Protein AF-A0A7W3FJN7-F1 (afdb_monomer)

pLDDT: mean 74.28, std 10.65, range [48.84, 91.06]

Organism: NCBI:txid1685415

Structure (mmCIF, N/CA/C/O backbone):
data_AF-A0A7W3FJN7-F1
#
_entry.id   AF-A0A7W3FJN7-F1
#
loop_
_atom_site.group_PDB
_atom_site.id
_atom_site.type_symbol
_atom_site.label_atom_id
_atom_site.label_alt_id
_atom_site.label_comp_id
_atom_site.label_asym_id
_atom_site.label_entity_id
_atom_site.label_seq_id
_atom_site.pdbx_PDB_ins_code
_atom_site.Cartn_x
_atom_site.Cartn_y
_atom_site.Cartn_z
_atom_site.occupancy
_atom_site.B_iso_or_equiv
_atom_site.auth_seq_id
_atom_site.auth_comp_id
_atom_site.auth_asym_id
_atom_site.auth_atom_id
_atom_site.pdbx_PDB_model_num
ATOM 1 N N . MET A 1 1 ? -10.903 -8.111 -16.492 1.00 51.28 1 MET A N 1
ATOM 2 C CA . MET A 1 1 ? -11.113 -8.907 -15.257 1.00 51.28 1 MET A CA 1
ATOM 3 C C . MET A 1 1 ? -9.824 -9.039 -14.443 1.00 51.28 1 MET A C 1
ATOM 5 O O . MET A 1 1 ? -9.830 -8.588 -13.309 1.00 51.28 1 MET A O 1
ATOM 9 N N . LEU A 1 2 ? -8.722 -9.547 -15.009 1.00 54.66 2 LEU A N 1
ATOM 10 C CA . LEU A 1 2 ? -7.407 -9.674 -14.342 1.00 54.66 2 LEU A CA 1
ATOM 11 C C . LEU A 1 2 ? -6.823 -8.362 -13.813 1.00 54.66 2 LEU A C 1
ATOM 13 O O . LEU A 1 2 ? -6.451 -8.237 -12.653 1.00 54.66 2 LEU A O 1
ATOM 17 N N . GLY A 1 3 ? -6.809 -7.351 -14.669 1.00 51.78 3 GLY A N 1
ATOM 18 C CA . GLY A 1 3 ? -6.179 -6.086 -14.354 1.00 51.78 3 GLY A CA 1
ATOM 19 C C . GLY A 1 3 ? -6.790 -5.320 -13.168 1.00 51.78 3 GLY A C 1
ATOM 20 O O . GLY A 1 3 ? -6.087 -4.674 -12.403 1.00 51.78 3 GLY A O 1
ATOM 21 N N . ARG A 1 4 ? -8.095 -5.500 -12.927 1.00 52.62 4 ARG A N 1
ATOM 22 C CA . ARG A 1 4 ? -8.806 -4.931 -11.769 1.00 52.62 4 ARG A CA 1
ATOM 23 C C . ARG A 1 4 ? -8.345 -5.485 -10.423 1.00 52.62 4 ARG A C 1
ATOM 25 O O . ARG A 1 4 ? -8.753 -4.946 -9.397 1.00 52.62 4 ARG A O 1
ATOM 32 N N . ARG A 1 5 ? -7.591 -6.584 -10.410 1.00 59.66 5 ARG A N 1
ATOM 33 C CA . ARG A 1 5 ? -7.089 -7.229 -9.193 1.00 59.66 5 ARG A CA 1
ATOM 34 C C . ARG A 1 5 ? -5.621 -6.898 -8.909 1.00 59.66 5 ARG A C 1
ATOM 36 O O . ARG A 1 5 ? -5.116 -7.355 -7.897 1.00 59.66 5 ARG A O 1
ATOM 43 N N . GLY A 1 6 ? -4.958 -6.106 -9.761 1.00 62.31 6 GLY A N 1
ATOM 44 C CA . GLY A 1 6 ? -3.532 -5.806 -9.601 1.00 62.31 6 GLY A CA 1
ATOM 45 C C . GLY A 1 6 ? -2.639 -7.036 -9.786 1.00 62.31 6 GLY A C 1
ATOM 46 O O . GLY A 1 6 ? -1.585 -7.113 -9.167 1.00 62.31 6 GLY A O 1
ATOM 47 N N . CYS A 1 7 ? -3.071 -8.006 -10.603 1.00 67.56 7 CYS A N 1
ATOM 48 C CA . CYS A 1 7 ? -2.362 -9.270 -10.767 1.00 67.56 7 CYS A CA 1
ATOM 49 C C . CYS A 1 7 ? -0.932 -9.068 -11.283 1.00 67.56 7 CYS A C 1
ATOM 51 O O . CYS A 1 7 ? -0.676 -8.316 -12.231 1.00 67.56 7 CYS A O 1
ATOM 53 N N . THR A 1 8 ? -0.010 -9.788 -10.662 1.00 70.81 8 THR A N 1
ATOM 54 C CA . THR A 1 8 ? 1.384 -9.909 -11.076 1.00 70.81 8 THR A CA 1
ATOM 55 C C . THR A 1 8 ? 1.502 -10.796 -12.318 1.00 70.81 8 THR A C 1
ATOM 57 O O . THR A 1 8 ? 0.625 -11.602 -12.619 1.00 70.81 8 THR A O 1
ATOM 60 N N . ASP A 1 9 ? 2.591 -10.661 -13.075 1.00 75.69 9 ASP A N 1
ATOM 61 C CA . ASP A 1 9 ? 2.792 -11.440 -14.306 1.00 75.69 9 ASP A CA 1
ATOM 62 C C . ASP A 1 9 ? 2.709 -12.975 -14.116 1.00 75.69 9 ASP A C 1
ATOM 64 O O . ASP A 1 9 ? 2.175 -13.635 -15.010 1.00 75.69 9 ASP A O 1
ATOM 68 N N . PRO A 1 10 ? 3.164 -13.560 -12.985 1.00 77.25 10 PRO A N 1
ATOM 69 C CA . PRO A 1 10 ? 2.936 -14.971 -12.668 1.00 77.25 10 PRO A CA 1
ATOM 70 C C . PRO A 1 10 ? 1.456 -15.329 -12.501 1.00 77.25 10 PRO A C 1
ATOM 72 O O . PRO A 1 10 ? 1.017 -16.330 -13.052 1.00 77.25 10 PRO A O 1
ATOM 75 N N . GLU A 1 11 ? 0.669 -14.495 -11.821 1.00 78.06 11 GLU A N 1
ATOM 76 C CA . GLU A 1 11 ? -0.774 -14.723 -11.631 1.00 78.06 11 GLU A CA 1
ATOM 77 C C . GLU A 1 11 ? -1.549 -14.576 -12.948 1.00 78.06 11 GLU A C 1
ATOM 79 O O . GLU A 1 11 ? -2.549 -15.252 -13.178 1.00 78.06 11 GLU A O 1
ATOM 84 N N . VAL A 1 12 ? -1.080 -13.703 -13.846 1.00 80.56 12 VAL A N 1
ATOM 85 C CA . VAL A 1 12 ? -1.615 -13.600 -15.210 1.00 80.56 12 VAL A CA 1
ATOM 86 C C . VAL A 1 12 ? -1.320 -14.879 -15.995 1.00 80.56 12 VAL A C 1
ATOM 88 O O . VAL A 1 12 ? -2.196 -15.371 -16.703 1.00 80.56 12 VAL A O 1
ATOM 91 N N . ALA A 1 13 ? -0.109 -15.422 -15.865 1.00 84.00 13 ALA A N 1
ATOM 92 C CA . ALA A 1 13 ? 0.287 -16.668 -16.514 1.00 84.00 13 ALA A CA 1
ATOM 93 C C . ALA A 1 13 ? -0.542 -17.860 -16.004 1.00 84.00 13 ALA A C 1
ATOM 95 O O . ALA A 1 13 ? -1.059 -18.626 -16.811 1.00 84.00 13 ALA A O 1
ATOM 96 N N . GLU A 1 14 ? -0.754 -17.943 -14.689 1.00 83.81 14 GLU A N 1
ATOM 97 C CA . GLU A 1 14 ? -1.606 -18.952 -14.051 1.00 83.81 14 GLU A CA 1
ATOM 98 C C . GLU A 1 14 ? -3.073 -18.834 -14.487 1.00 83.81 14 GLU A C 1
ATOM 100 O O . GLU A 1 14 ? -3.698 -19.831 -14.834 1.00 83.81 14 GLU A O 1
ATOM 105 N N . PHE A 1 15 ? -3.626 -17.619 -14.560 1.00 83.62 15 PHE A N 1
ATOM 106 C CA . PHE A 1 15 ? -5.012 -17.417 -14.996 1.00 83.62 15 PHE A CA 1
ATOM 107 C C . PHE A 1 15 ? -5.268 -17.875 -16.435 1.00 83.62 15 PHE A C 1
ATOM 109 O O . PHE A 1 15 ? -6.353 -18.364 -16.748 1.00 83.62 15 PHE A O 1
ATOM 116 N N . PHE A 1 16 ? -4.297 -17.662 -17.323 1.00 84.25 16 PHE A N 1
ATOM 117 C CA . PHE A 1 16 ? -4.389 -18.083 -18.718 1.00 84.25 16 PHE A CA 1
ATOM 118 C C . PHE A 1 16 ? -3.880 -19.512 -18.949 1.00 84.25 16 PHE A C 1
ATOM 120 O O . PHE A 1 16 ? -3.917 -19.963 -20.091 1.00 84.25 16 PHE A O 1
ATOM 127 N N . ASP A 1 17 ? -3.427 -20.203 -17.897 1.00 88.75 17 ASP A N 1
ATOM 128 C CA . ASP A 1 17 ? -2.808 -21.533 -17.949 1.00 88.75 17 ASP A CA 1
ATOM 129 C C . ASP A 1 17 ? -1.668 -21.620 -18.983 1.00 88.75 17 ASP A C 1
ATOM 131 O O . ASP A 1 17 ? -1.555 -22.540 -19.793 1.00 88.75 17 ASP A O 1
ATOM 135 N N . VAL A 1 18 ? -0.819 -20.590 -18.998 1.00 91.06 18 VAL A N 1
ATOM 136 C CA . VAL A 1 18 ? 0.339 -20.493 -19.893 1.00 91.06 18 VAL A CA 1
ATOM 137 C C . VAL A 1 18 ? 1.621 -20.301 -19.099 1.00 91.06 18 VAL A C 1
ATOM 139 O O . VAL A 1 18 ? 1.638 -19.768 -17.994 1.00 91.06 18 VAL A O 1
ATOM 142 N N . ALA A 1 19 ? 2.749 -20.679 -19.697 1.00 89.94 19 ALA A N 1
ATOM 143 C CA . ALA A 1 19 ? 4.051 -20.382 -19.118 1.00 89.94 19 ALA A CA 1
ATOM 144 C C . ALA A 1 19 ? 4.304 -18.862 -19.053 1.00 89.94 19 ALA A C 1
ATOM 146 O O . ALA A 1 19 ? 3.944 -18.111 -19.965 1.00 89.94 19 ALA A O 1
ATOM 147 N N . LEU A 1 20 ? 5.027 -18.412 -18.021 1.00 86.25 20 LEU A N 1
ATOM 148 C CA . LEU A 1 20 ? 5.446 -17.010 -17.863 1.00 86.25 20 LEU A CA 1
ATOM 149 C C . LEU A 1 20 ? 6.220 -16.489 -19.090 1.00 86.25 20 LEU A C 1
ATOM 151 O O . LEU A 1 20 ? 6.088 -15.331 -19.488 1.00 86.25 20 LEU A O 1
ATOM 155 N N . SER A 1 21 ? 7.006 -17.361 -19.727 1.00 89.19 21 SER A N 1
ATOM 156 C CA . SER A 1 21 ? 7.728 -17.061 -20.967 1.00 89.19 21 SER A CA 1
ATOM 157 C C . SER A 1 21 ? 6.789 -16.668 -22.110 1.00 89.19 21 SER A C 1
ATOM 159 O O . SER A 1 21 ? 7.101 -15.745 -22.862 1.00 89.19 21 SER A O 1
ATOM 161 N N . THR A 1 22 ? 5.620 -17.302 -22.207 1.00 88.75 22 THR A N 1
ATOM 162 C CA . THR A 1 22 ? 4.592 -16.985 -23.202 1.00 88.75 22 THR A CA 1
ATOM 163 C C . THR A 1 22 ? 3.975 -15.614 -22.938 1.00 88.75 22 THR A C 1
ATOM 165 O O . THR A 1 22 ? 3.857 -14.815 -23.866 1.00 88.75 22 THR A O 1
ATOM 168 N N . VAL A 1 23 ? 3.674 -15.282 -21.678 1.00 86.50 23 VAL A N 1
ATOM 169 C CA . VAL A 1 23 ? 3.157 -13.950 -21.305 1.00 86.50 23 VAL A CA 1
ATOM 170 C C . VAL A 1 23 ? 4.174 -12.853 -21.626 1.00 86.50 23 VAL A C 1
ATOM 172 O O . VAL A 1 23 ? 3.821 -11.818 -22.194 1.00 86.50 23 VAL A O 1
ATOM 175 N N . ASN A 1 24 ? 5.453 -13.081 -21.324 1.00 85.75 24 ASN A N 1
ATOM 176 C CA . ASN A 1 24 ? 6.521 -12.137 -21.658 1.00 85.75 24 ASN A CA 1
ATOM 177 C C . ASN A 1 24 ? 6.679 -11.964 -23.173 1.00 85.75 24 ASN A C 1
ATOM 179 O O . ASN A 1 24 ? 6.859 -10.844 -23.652 1.00 85.75 24 ASN A O 1
ATOM 183 N N . LEU A 1 25 ? 6.541 -13.047 -23.941 1.00 90.19 25 LEU A N 1
ATOM 184 C CA . LEU A 1 25 ? 6.551 -12.987 -25.399 1.00 90.19 25 LEU A CA 1
ATOM 185 C C . LEU A 1 25 ? 5.361 -12.185 -25.941 1.00 90.19 25 LEU A C 1
ATOM 187 O O . LEU A 1 25 ? 5.529 -11.399 -26.874 1.00 90.19 25 LEU A O 1
ATOM 191 N N . TRP A 1 26 ? 4.174 -12.343 -25.351 1.00 89.88 26 TRP A N 1
ATOM 192 C CA . TRP A 1 26 ? 2.982 -11.592 -25.746 1.00 89.88 26 TRP A CA 1
ATOM 193 C C . TRP A 1 26 ? 3.135 -10.096 -25.502 1.00 89.88 26 TRP A C 1
ATOM 195 O O . TRP A 1 26 ? 2.756 -9.310 -26.361 1.00 89.88 26 TRP A O 1
ATOM 205 N N . LYS A 1 27 ? 3.773 -9.689 -24.401 1.00 84.00 27 LYS A N 1
ATOM 206 C CA . LYS A 1 27 ? 4.073 -8.271 -24.139 1.00 84.00 27 LYS A CA 1
ATOM 207 C C . LYS A 1 27 ? 4.967 -7.632 -25.199 1.00 84.00 27 LYS A C 1
ATOM 209 O O . LYS A 1 27 ? 4.833 -6.440 -25.455 1.00 84.00 27 LYS A O 1
ATOM 214 N N . ILE A 1 28 ? 5.880 -8.408 -25.782 1.00 86.81 28 ILE A N 1
ATOM 215 C CA . ILE A 1 28 ? 6.803 -7.935 -26.822 1.00 86.81 28 ILE A CA 1
ATOM 216 C C . ILE A 1 28 ? 6.111 -7.929 -28.189 1.00 86.81 28 ILE A C 1
ATOM 218 O O . ILE A 1 28 ? 6.249 -6.972 -28.945 1.00 86.81 28 ILE A O 1
ATOM 222 N N . LYS A 1 29 ? 5.370 -8.995 -28.514 1.00 90.06 29 LYS A N 1
ATOM 223 C CA . LYS A 1 29 ? 4.734 -9.169 -29.829 1.00 90.06 29 LYS A CA 1
ATOM 224 C C . LYS A 1 29 ? 3.440 -8.374 -30.004 1.00 90.06 29 LYS A C 1
ATOM 226 O O . LYS A 1 29 ? 3.117 -8.016 -31.131 1.00 90.06 29 LYS A O 1
ATOM 231 N N . HIS A 1 30 ? 2.720 -8.100 -28.919 1.00 88.69 30 HIS A N 1
ATOM 232 C CA . HIS A 1 30 ? 1.417 -7.435 -28.933 1.00 88.69 30 HIS A CA 1
ATOM 233 C C . HIS A 1 30 ? 1.451 -6.188 -28.034 1.00 88.69 30 HIS A C 1
ATOM 235 O O . HIS A 1 30 ? 1.171 -6.274 -26.834 1.00 88.69 30 HIS A O 1
ATOM 241 N N . PRO A 1 31 ? 1.772 -5.003 -28.589 1.00 85.81 31 PRO A N 1
ATOM 242 C CA . PRO A 1 31 ? 1.802 -3.750 -27.831 1.00 85.81 31 PRO A CA 1
ATOM 243 C C . PRO A 1 31 ? 0.464 -3.427 -27.153 1.00 85.81 31 PRO A C 1
ATOM 245 O O . PRO A 1 31 ? 0.439 -2.963 -26.018 1.00 85.81 31 PRO A O 1
ATOM 248 N N . GLU A 1 32 ? -0.648 -3.752 -27.811 1.00 84.25 32 GLU A N 1
ATOM 249 C CA . GLU A 1 32 ? -2.013 -3.614 -27.287 1.00 84.25 32 GLU A CA 1
ATOM 250 C C . GLU A 1 32 ? -2.256 -4.422 -26.000 1.00 84.25 32 GLU A C 1
ATOM 252 O O . GLU A 1 32 ? -2.914 -3.942 -25.076 1.00 84.25 32 GLU A O 1
ATOM 257 N N . PHE A 1 33 ? -1.652 -5.608 -25.880 1.00 83.81 33 PHE A N 1
ATOM 258 C CA . PHE A 1 33 ? -1.707 -6.420 -24.663 1.00 83.81 33 PHE A CA 1
ATOM 259 C C . PHE A 1 33 ? -0.907 -5.776 -23.521 1.00 83.81 33 PHE A C 1
ATOM 261 O O . PHE A 1 33 ? -1.348 -5.758 -22.370 1.00 83.81 33 PHE A O 1
ATOM 268 N N . SER A 1 34 ? 0.251 -5.192 -23.839 1.00 81.81 34 SER A N 1
ATOM 269 C CA . SER A 1 34 ? 1.068 -4.443 -22.879 1.00 81.81 34 SER A CA 1
ATOM 270 C C . SER A 1 34 ? 0.341 -3.193 -22.366 1.00 81.81 34 SER A C 1
ATOM 272 O O . SER A 1 34 ? 0.295 -2.962 -21.157 1.00 81.81 34 SER A O 1
ATOM 274 N N . GLU A 1 35 ? -0.293 -2.427 -23.256 1.00 81.31 35 GLU A N 1
ATOM 275 C CA . GLU A 1 35 ? -1.098 -1.252 -22.895 1.00 81.31 35 GLU A CA 1
ATOM 276 C C . GLU A 1 35 ? -2.300 -1.622 -22.016 1.00 81.31 35 GLU A C 1
ATOM 278 O O . GLU A 1 35 ? -2.524 -0.995 -20.9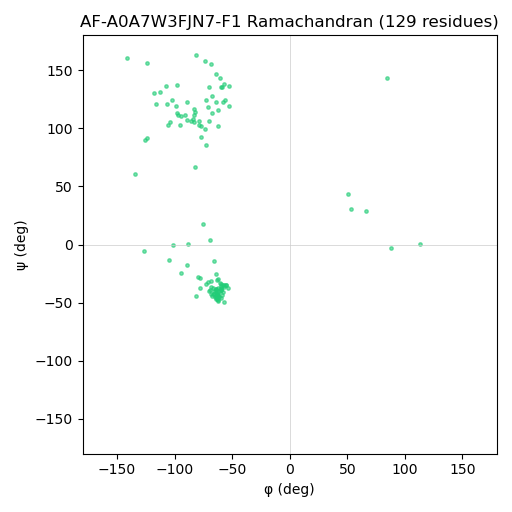78 1.00 81.31 35 GLU A O 1
ATOM 283 N N . ALA A 1 36 ? -3.020 -2.698 -22.350 1.00 80.06 36 ALA A N 1
ATOM 284 C CA . ALA A 1 36 ? -4.130 -3.184 -21.532 1.00 80.06 36 ALA A CA 1
ATOM 285 C C . ALA A 1 36 ? -3.687 -3.568 -20.106 1.00 80.06 36 ALA A C 1
ATOM 287 O O . ALA A 1 36 ? -4.388 -3.273 -19.133 1.00 80.06 36 ALA A O 1
ATOM 288 N N . LEU A 1 37 ? -2.504 -4.179 -19.956 1.00 77.12 37 LEU A N 1
ATOM 289 C CA . LEU A 1 37 ? -1.936 -4.485 -18.641 1.00 77.12 37 LEU A CA 1
ATOM 290 C C . LEU A 1 37 ? -1.559 -3.213 -17.868 1.00 77.12 37 LEU A C 1
ATOM 292 O O . LEU A 1 37 ? -1.860 -3.126 -16.677 1.00 77.12 37 LEU A 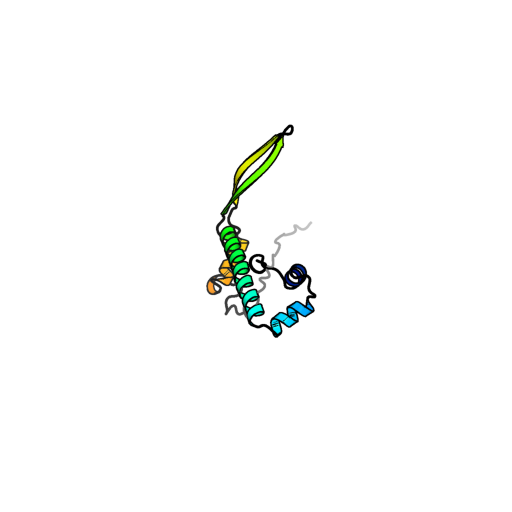O 1
ATOM 296 N N . LYS A 1 38 ? -0.955 -2.210 -18.517 1.00 75.06 38 LYS A N 1
ATOM 297 C CA . LYS A 1 38 ? -0.585 -0.934 -17.871 1.00 75.06 38 LYS A CA 1
ATOM 298 C C . LYS A 1 38 ? -1.799 -0.153 -17.381 1.00 75.06 38 LYS A C 1
ATOM 300 O O . LYS A 1 38 ? -1.811 0.267 -16.226 1.00 75.06 38 LYS A O 1
ATOM 305 N N . LEU A 1 39 ? -2.828 -0.012 -18.223 1.00 73.19 39 LEU A N 1
ATOM 306 C CA . LEU A 1 39 ? -4.078 0.667 -17.862 1.00 73.19 39 LEU A CA 1
ATOM 307 C C . LEU A 1 39 ? -4.680 0.067 -16.591 1.00 73.19 39 LEU A C 1
ATOM 309 O O . LEU A 1 39 ? -5.216 0.764 -15.735 1.00 73.19 39 LEU A O 1
ATOM 313 N N . SER A 1 40 ? -4.553 -1.246 -16.453 1.00 68.12 40 SER A N 1
ATOM 314 C CA . SER A 1 40 ? -5.103 -1.935 -15.308 1.00 68.12 40 SER A CA 1
ATOM 315 C C . SER A 1 40 ? -4.286 -1.821 -14.022 1.00 68.12 40 SER A C 1
ATOM 317 O O . SER A 1 40 ? -4.863 -1.802 -12.936 1.00 68.12 40 SER A O 1
ATOM 319 N N . LYS A 1 41 ? -2.963 -1.666 -14.136 1.00 69.00 41 LYS A N 1
ATOM 320 C CA . LYS A 1 41 ? -2.099 -1.348 -12.992 1.00 69.00 41 LYS A CA 1
ATOM 321 C C . LYS A 1 41 ? -2.414 0.043 -12.448 1.00 69.00 41 LYS A C 1
ATOM 323 O O . LYS A 1 41 ? -2.570 0.178 -11.245 1.00 69.00 41 LYS A O 1
ATOM 328 N N . ALA A 1 42 ? -2.671 1.016 -13.325 1.00 73.31 42 ALA A N 1
ATOM 329 C CA . ALA A 1 42 ? -3.097 2.352 -12.911 1.00 73.31 42 ALA A CA 1
ATOM 330 C C . ALA A 1 42 ? -4.412 2.339 -12.101 1.00 73.31 42 ALA A C 1
ATOM 332 O O . ALA A 1 42 ? -4.547 3.076 -11.129 1.00 73.31 42 ALA A O 1
ATOM 333 N N . GLU A 1 43 ? -5.381 1.480 -12.450 1.00 72.44 43 GLU A N 1
ATOM 334 C CA . GLU A 1 43 ? -6.609 1.323 -11.651 1.00 72.44 43 GLU A CA 1
ATOM 335 C C . GLU A 1 43 ? -6.320 0.714 -10.266 1.00 72.44 43 GLU A C 1
ATOM 337 O O . GLU A 1 43 ? -6.944 1.103 -9.276 1.00 72.44 43 GLU A O 1
ATOM 342 N N . ALA A 1 44 ? -5.379 -0.230 -10.180 1.00 70.25 44 ALA A N 1
ATOM 343 C CA . ALA A 1 44 ? -4.950 -0.812 -8.910 1.00 70.25 44 ALA A CA 1
ATOM 344 C C . ALA A 1 44 ? -4.206 0.214 -8.037 1.00 70.25 44 ALA A C 1
ATOM 346 O O . ALA A 1 44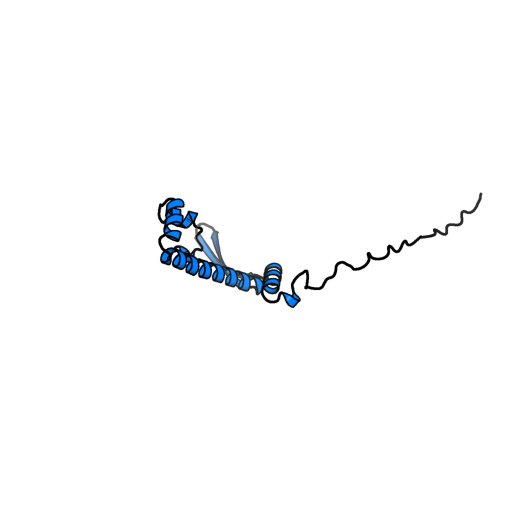 ? -4.531 0.348 -6.856 1.00 70.25 44 ALA A O 1
ATOM 347 N N . ASP A 1 45 ? -3.296 0.990 -8.627 1.00 73.94 45 ASP A N 1
ATOM 348 C CA . ASP A 1 45 ? -2.558 2.060 -7.950 1.00 73.94 45 ASP A CA 1
ATOM 349 C C . ASP A 1 45 ? -3.524 3.112 -7.381 1.00 73.94 45 ASP A C 1
ATOM 351 O O . ASP A 1 45 ? -3.465 3.433 -6.195 1.00 73.94 45 ASP A O 1
ATOM 355 N N . LEU A 1 46 ? -4.516 3.549 -8.169 1.00 77.81 46 LEU A N 1
ATOM 356 C CA . LEU A 1 46 ? -5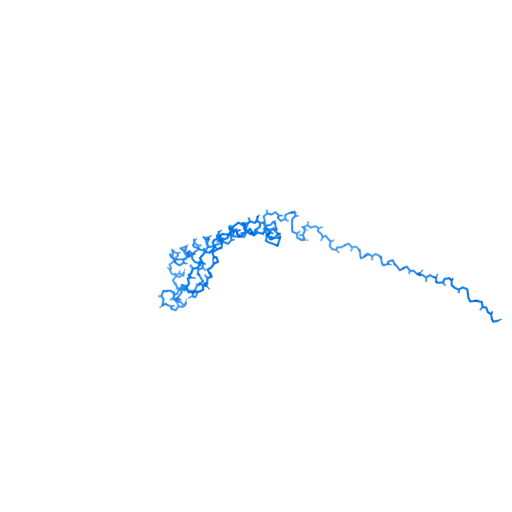.561 4.478 -7.718 1.00 77.81 46 LEU A CA 1
ATOM 357 C C . LEU A 1 46 ? -6.357 3.958 -6.511 1.00 77.81 46 LEU A C 1
ATOM 359 O O . LEU A 1 46 ? -6.765 4.737 -5.648 1.00 77.81 46 LEU A O 1
ATOM 363 N N . ARG A 1 47 ? -6.602 2.645 -6.424 1.00 77.75 47 ARG A N 1
ATOM 364 C CA . ARG A 1 47 ? -7.289 2.057 -5.260 1.00 77.75 47 ARG A CA 1
ATOM 365 C C . ARG A 1 47 ? -6.419 2.088 -4.016 1.00 77.75 47 ARG A C 1
ATOM 367 O O . ARG A 1 47 ? -6.936 2.378 -2.940 1.00 77.75 47 ARG A O 1
ATOM 374 N N . VAL A 1 48 ? -5.125 1.813 -4.162 1.00 79.25 48 VAL A N 1
ATOM 375 C CA . VAL A 1 48 ? -4.168 1.917 -3.055 1.00 79.25 48 VAL A CA 1
ATOM 376 C C . VAL A 1 48 ? -4.068 3.364 -2.587 1.00 79.25 48 VAL A C 1
ATOM 378 O O . VAL A 1 48 ? -4.148 3.612 -1.387 1.00 79.25 48 VAL A O 1
ATOM 381 N N . GLU A 1 49 ? -3.988 4.326 -3.507 1.00 80.38 49 GLU A N 1
ATOM 382 C CA . GLU A 1 49 ? -3.994 5.754 -3.176 1.00 80.38 49 GLU A CA 1
ATOM 383 C C . GLU A 1 49 ? -5.263 6.164 -2.421 1.00 80.38 49 GLU A C 1
ATOM 385 O O . GLU A 1 49 ? -5.184 6.868 -1.413 1.00 80.38 49 GLU A O 1
ATOM 390 N N . ARG A 1 50 ? -6.435 5.686 -2.858 1.00 82.12 50 ARG A N 1
ATOM 391 C CA . ARG A 1 50 ? -7.710 5.952 -2.180 1.00 82.12 50 ARG A CA 1
ATOM 392 C C . ARG A 1 50 ? -7.745 5.362 -0.771 1.00 82.12 50 ARG A C 1
ATOM 394 O O . ARG A 1 50 ? -8.109 6.068 0.164 1.00 82.12 50 ARG A O 1
ATOM 401 N N . ALA A 1 51 ? -7.339 4.104 -0.614 1.00 82.44 51 ALA A N 1
ATOM 402 C CA . ALA A 1 51 ? -7.293 3.438 0.685 1.00 82.44 51 ALA A CA 1
ATOM 403 C C . ALA A 1 51 ? -6.281 4.107 1.631 1.00 82.44 51 ALA A C 1
ATOM 405 O O . ALA A 1 51 ? -6.551 4.282 2.819 1.00 82.44 51 ALA A O 1
ATOM 406 N N . LEU A 1 52 ? -5.129 4.531 1.101 1.00 82.56 52 LEU A N 1
ATOM 407 C CA . LEU A 1 52 ? -4.125 5.282 1.847 1.00 82.56 52 LEU A CA 1
ATOM 408 C C . LEU A 1 52 ? -4.675 6.637 2.303 1.00 82.56 52 LEU A C 1
ATOM 410 O O . LEU A 1 52 ? -4.471 7.015 3.454 1.00 82.56 52 LEU A O 1
ATOM 414 N N . PHE A 1 53 ? -5.402 7.346 1.434 1.00 81.50 53 PHE A N 1
ATOM 415 C CA . PHE A 1 53 ? -6.061 8.603 1.780 1.00 81.50 53 PHE A CA 1
ATOM 416 C C . PHE A 1 53 ? -7.119 8.409 2.873 1.00 81.50 53 PHE A C 1
ATOM 418 O O . PHE A 1 53 ? -7.083 9.114 3.877 1.00 81.50 53 PHE A O 1
ATOM 425 N N . GLU A 1 54 ? -8.001 7.417 2.728 1.00 84.62 54 GLU A N 1
ATOM 426 C CA . GLU A 1 54 ? -9.021 7.074 3.729 1.00 84.62 54 GLU A CA 1
ATOM 427 C C . GLU A 1 54 ? -8.384 6.740 5.087 1.00 84.62 54 GLU A C 1
ATOM 429 O O . GLU A 1 54 ? -8.845 7.199 6.133 1.00 84.62 54 GLU A O 1
ATOM 434 N N . ARG A 1 55 ? -7.269 6.003 5.087 1.00 83.75 55 ARG A N 1
ATOM 435 C CA . ARG A 1 55 ? -6.505 5.686 6.298 1.00 83.75 55 ARG A CA 1
ATOM 436 C C . ARG A 1 55 ? -5.768 6.901 6.878 1.00 83.75 55 ARG A C 1
ATOM 438 O O . ARG A 1 55 ? -5.645 7.002 8.097 1.00 83.75 55 ARG A O 1
ATOM 445 N N . ALA A 1 56 ? -5.320 7.833 6.041 1.00 80.94 56 ALA A N 1
ATOM 446 C CA . ALA A 1 56 ? -4.690 9.080 6.469 1.00 80.94 56 ALA A CA 1
ATOM 447 C C . ALA A 1 56 ? -5.698 10.081 7.066 1.00 80.94 56 ALA A C 1
ATOM 449 O O . ALA A 1 56 ? -5.350 10.804 7.994 1.00 80.94 56 ALA A O 1
ATOM 450 N N . THR A 1 57 ? -6.943 10.128 6.579 1.00 80.31 57 THR A N 1
ATOM 451 C CA . THR A 1 57 ? -7.999 11.004 7.128 1.00 80.31 57 THR A CA 1
ATOM 452 C C . THR A 1 57 ? -8.803 10.355 8.253 1.00 80.31 57 THR A C 1
ATOM 454 O O . THR A 1 57 ? -9.466 11.053 9.018 1.00 80.31 57 THR A O 1
ATOM 457 N N . GLY A 1 58 ? -8.742 9.028 8.361 1.00 79.81 58 GLY A N 1
ATOM 458 C CA . GLY A 1 58 ? -9.662 8.232 9.160 1.00 79.81 58 GLY A CA 1
ATOM 459 C C . GLY A 1 58 ? -10.936 7.917 8.372 1.00 79.81 58 GLY A C 1
ATOM 460 O O . GLY A 1 58 ? -11.437 8.741 7.602 1.00 79.81 58 GLY A O 1
ATOM 461 N N . TYR A 1 59 ? -11.467 6.712 8.568 1.00 81.81 59 TYR A N 1
ATOM 462 C CA . TYR A 1 59 ? -12.665 6.223 7.884 1.00 81.81 59 TYR A CA 1
ATOM 463 C C . TYR A 1 59 ? -13.536 5.394 8.831 1.00 81.81 59 TYR A C 1
ATOM 465 O O . TYR A 1 59 ? -13.087 4.930 9.882 1.00 81.81 59 TYR A O 1
ATOM 473 N N . ARG A 1 60 ? -14.812 5.234 8.469 1.00 80.44 60 ARG A N 1
ATOM 474 C CA . ARG A 1 60 ? -15.752 4.349 9.166 1.00 80.44 60 ARG A CA 1
ATOM 475 C C . ARG A 1 60 ? -15.911 3.085 8.346 1.00 80.44 60 ARG A C 1
ATOM 477 O O . ARG A 1 60 ? -16.256 3.172 7.170 1.00 80.44 60 ARG A O 1
ATOM 484 N N . CYS A 1 61 ? -15.662 1.940 8.965 1.00 79.06 61 CYS A N 1
ATOM 485 C CA . CYS A 1 61 ? -15.958 0.649 8.366 1.00 79.06 61 CYS A CA 1
ATOM 486 C C . CYS A 1 61 ? -17.082 -0.002 9.161 1.00 79.06 61 CYS A C 1
ATOM 488 O O . CYS A 1 61 ? -17.015 -0.057 10.391 1.00 79.06 61 CYS A O 1
ATOM 490 N N . ARG A 1 62 ? -18.099 -0.491 8.457 1.00 75.88 62 ARG A N 1
ATOM 491 C CA . ARG A 1 62 ? -19.114 -1.347 9.056 1.00 75.88 62 ARG A CA 1
ATOM 492 C C . ARG A 1 62 ? -18.551 -2.759 9.084 1.00 75.88 62 ARG A C 1
ATOM 494 O O . ARG A 1 62 ? -18.269 -3.329 8.033 1.00 75.88 62 ARG A O 1
ATOM 501 N N . GLU A 1 63 ? -18.322 -3.269 10.281 1.00 73.69 63 GLU A N 1
ATOM 502 C CA . GLU A 1 63 ? -17.828 -4.621 10.510 1.00 73.69 63 GLU A CA 1
ATOM 503 C C . GLU A 1 63 ? -19.010 -5.442 11.036 1.00 73.69 63 GLU A C 1
ATOM 505 O O . GLU A 1 63 ? -19.635 -5.079 12.036 1.00 73.69 63 GLU A O 1
ATOM 510 N N . ASP A 1 64 ? -19.365 -6.505 10.319 1.00 75.06 64 ASP A N 1
ATOM 511 C CA . ASP A 1 64 ? -20.394 -7.442 10.760 1.00 75.06 64 ASP A CA 1
ATOM 512 C C . ASP A 1 64 ? -19.713 -8.528 11.601 1.00 75.06 64 ASP A C 1
ATOM 514 O O . ASP A 1 64 ? -18.985 -9.371 11.075 1.00 75.06 64 ASP A O 1
ATOM 518 N N . ASP A 1 65 ? -19.919 -8.494 12.920 1.00 69.25 65 ASP A N 1
ATOM 519 C CA . ASP A 1 65 ? -19.443 -9.549 13.817 1.00 69.25 65 ASP A CA 1
ATOM 520 C C . ASP A 1 65 ? -20.472 -10.686 13.807 1.00 69.25 65 ASP A C 1
ATOM 522 O O . ASP A 1 65 ? -21.614 -10.523 14.255 1.00 69.25 65 ASP A O 1
ATOM 526 N N . VAL A 1 66 ? -20.082 -11.822 13.230 1.00 71.75 66 VAL A N 1
ATOM 527 C CA . VAL A 1 66 ? -20.923 -13.016 13.126 1.00 71.75 66 VAL A CA 1
ATOM 528 C C . VAL A 1 66 ? -20.585 -13.932 14.292 1.00 71.75 66 VAL A C 1
ATOM 530 O O . VAL A 1 66 ? -19.566 -14.625 14.280 1.00 71.75 66 VAL A O 1
ATOM 533 N N . ARG A 1 67 ? -21.452 -13.956 15.306 1.00 71.19 67 ARG A N 1
ATOM 534 C CA . ARG A 1 67 ? -21.311 -14.850 16.460 1.00 71.19 67 ARG A CA 1
ATOM 535 C C . ARG A 1 67 ? -22.359 -15.950 16.393 1.00 71.19 67 ARG A C 1
ATOM 537 O O . ARG A 1 67 ? -23.523 -15.686 16.112 1.00 71.19 67 ARG A O 1
ATOM 544 N N . VAL A 1 68 ? -21.945 -17.181 16.679 1.00 72.00 68 VAL A N 1
ATOM 545 C CA . VAL A 1 68 ? -22.864 -18.312 16.846 1.00 72.00 68 VAL A CA 1
ATOM 546 C C . VAL A 1 68 ? -23.123 -18.477 18.336 1.00 72.00 68 VAL A C 1
ATOM 548 O O . VAL A 1 68 ? -22.214 -18.836 19.085 1.00 72.00 68 VAL A O 1
ATOM 551 N N . ILE A 1 69 ? -24.347 -18.187 18.766 1.00 72.12 69 ILE A N 1
ATOM 552 C CA . ILE A 1 69 ? -24.795 -18.396 20.146 1.00 72.12 69 ILE A CA 1
ATOM 553 C C . ILE A 1 69 ? -25.903 -19.446 20.077 1.00 72.12 69 ILE A C 1
ATOM 555 O O . ILE A 1 69 ? -26.868 -19.273 19.344 1.00 72.12 69 ILE A O 1
ATOM 559 N N . GLU A 1 70 ? -25.720 -20.570 20.775 1.00 69.94 70 GLU A N 1
ATOM 560 C CA . GLU A 1 70 ? -26.712 -21.660 20.880 1.00 69.94 70 GLU A CA 1
ATOM 561 C C . GLU A 1 70 ? -27.244 -22.213 19.538 1.00 69.94 70 GLU A C 1
ATOM 563 O O . GLU A 1 70 ? -28.363 -22.705 19.446 1.00 69.94 70 GLU A O 1
ATOM 568 N N . GLY A 1 71 ? -26.419 -22.188 18.486 1.00 71.69 71 GLY A N 1
ATOM 569 C CA . GLY A 1 71 ? -26.771 -22.729 17.167 1.00 71.69 71 GLY A CA 1
ATOM 570 C C . GLY A 1 71 ? -27.483 -21.743 16.236 1.00 71.69 71 GLY A C 1
ATOM 571 O O . GLY A 1 71 ? -27.692 -22.076 15.070 1.00 71.69 71 GLY A O 1
ATOM 572 N N . GLU A 1 72 ? -27.780 -20.525 16.696 1.00 60.41 72 GLU A N 1
ATOM 573 C CA . GLU A 1 72 ? -28.276 -19.429 15.860 1.00 60.41 72 GLU A CA 1
ATOM 574 C C . GLU A 1 72 ? -27.138 -18.478 15.460 1.00 60.41 72 GLU A C 1
ATOM 576 O O . GLU A 1 72 ? -26.259 -18.135 16.257 1.00 60.41 72 GLU A O 1
ATOM 581 N N . ILE A 1 73 ? -27.140 -18.060 14.190 1.00 70.06 73 ILE A N 1
ATOM 582 C CA . ILE A 1 73 ? -26.170 -17.106 13.647 1.00 70.06 73 ILE A CA 1
ATOM 583 C C . ILE A 1 73 ? -26.687 -15.697 13.940 1.00 70.06 73 ILE A C 1
ATOM 585 O O . ILE A 1 73 ? -27.618 -15.225 13.288 1.00 70.06 73 ILE A O 1
ATOM 589 N N . VAL A 1 74 ? -26.068 -15.011 14.899 1.00 73.94 74 VAL A N 1
ATOM 590 C CA . VAL A 1 74 ? -26.383 -13.617 15.222 1.00 73.94 74 VAL A CA 1
ATOM 591 C C . VAL A 1 74 ? -25.370 -12.715 14.524 1.00 73.94 74 VAL A C 1
ATOM 593 O O . VAL A 1 74 ? -24.181 -12.720 14.846 1.00 73.94 74 VAL A O 1
ATOM 596 N N . VAL A 1 75 ? -25.850 -11.930 13.559 1.00 74.12 75 VAL A N 1
ATOM 597 C CA . VAL A 1 75 ? -25.052 -10.917 12.856 1.00 74.12 75 VAL A CA 1
ATOM 598 C C . VAL A 1 75 ? -25.251 -9.576 13.555 1.00 74.12 75 VAL A C 1
ATOM 600 O O . VAL A 1 75 ? -26.336 -9.000 13.495 1.00 74.12 75 VAL A O 1
ATOM 603 N N . THR A 1 76 ? -24.214 -9.071 14.225 1.00 73.25 76 THR A N 1
ATOM 604 C CA . THR A 1 76 ? -24.245 -7.734 14.836 1.00 73.25 76 THR A CA 1
ATOM 605 C C . THR A 1 76 ? -23.434 -6.769 13.979 1.00 73.25 76 THR A C 1
ATOM 607 O O . THR A 1 76 ? -22.205 -6.788 14.006 1.00 73.25 76 THR A O 1
ATOM 610 N N . SER A 1 77 ? -24.117 -5.902 13.229 1.00 71.75 77 SER A N 1
ATOM 611 C CA . SER A 1 77 ? -23.453 -4.815 12.504 1.00 71.75 77 SER A CA 1
ATOM 612 C C . SER A 1 77 ? -22.947 -3.755 13.480 1.00 71.75 77 SER A C 1
ATOM 614 O O . SER A 1 77 ? -23.751 -3.103 14.149 1.00 71.75 77 SER A O 1
ATOM 616 N N . THR A 1 78 ? -21.633 -3.538 13.524 1.00 75.31 78 THR A N 1
ATOM 617 C CA . THR A 1 78 ? -21.014 -2.479 14.331 1.00 75.31 78 THR A CA 1
ATOM 618 C C . THR A 1 78 ? -20.278 -1.491 13.430 1.00 75.31 78 THR A C 1
ATOM 620 O O . THR A 1 78 ? -19.467 -1.880 12.591 1.00 75.31 78 THR A O 1
ATOM 623 N N . ASP A 1 79 ? -20.526 -0.195 13.623 1.00 79.00 79 ASP A N 1
ATOM 624 C CA . ASP A 1 79 ? -19.780 0.862 12.937 1.00 79.00 79 ASP A CA 1
ATOM 625 C C . ASP A 1 79 ? -18.488 1.160 13.703 1.00 79.00 79 ASP A C 1
ATOM 627 O O . ASP A 1 79 ? -18.495 1.750 14.787 1.00 79.00 79 ASP A O 1
ATOM 631 N N . LYS A 1 80 ? -17.353 0.754 13.134 1.00 80.62 80 LYS A N 1
ATOM 632 C CA . LYS A 1 80 ? -16.032 0.953 13.726 1.00 80.62 80 LYS A CA 1
ATOM 633 C C . LYS A 1 80 ? -15.361 2.166 13.101 1.00 80.62 80 LYS A C 1
ATOM 635 O O . LYS A 1 80 ? -15.118 2.228 11.893 1.00 80.62 80 LYS A O 1
ATOM 640 N N . GLN A 1 81 ? -15.062 3.153 13.939 1.00 80.75 81 GLN A N 1
ATOM 641 C CA . GLN A 1 81 ? -14.294 4.327 13.544 1.00 80.75 81 GLN A CA 1
ATOM 642 C C . GLN A 1 81 ? -12.804 3.988 13.613 1.00 80.75 81 GLN A C 1
ATOM 644 O O . GLN A 1 81 ? -12.269 3.727 14.690 1.00 80.75 81 GLN A O 1
ATOM 649 N N . TYR A 1 82 ? -12.125 4.033 12.469 1.00 81.12 82 TYR A N 1
ATOM 650 C CA . TYR A 1 82 ? -10.673 3.935 12.414 1.00 81.12 82 TYR A CA 1
ATOM 651 C C . TYR A 1 82 ? -10.090 5.349 12.522 1.00 81.12 82 TYR A C 1
ATOM 653 O O . TYR A 1 82 ? -10.470 6.224 11.730 1.00 81.12 82 TYR A O 1
ATOM 661 N N . PRO A 1 83 ? -9.221 5.614 13.514 1.00 82.69 83 PRO A N 1
ATOM 662 C CA . PRO A 1 83 ? -8.565 6.905 13.631 1.00 82.69 83 PRO A CA 1
ATOM 663 C C . PRO A 1 83 ? -7.568 7.109 12.479 1.00 82.69 83 PRO A C 1
ATOM 665 O O . PRO A 1 83 ? -7.078 6.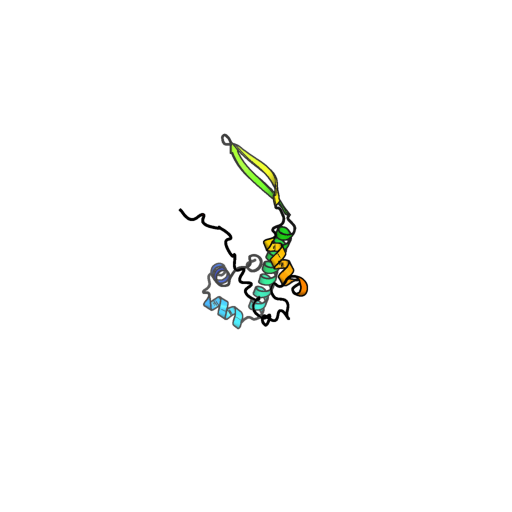127 11.911 1.00 82.69 83 PRO A O 1
ATOM 668 N N . PRO A 1 84 ? -7.262 8.369 12.131 1.00 86.19 84 PRO A N 1
ATOM 669 C CA . PRO A 1 84 ? -6.235 8.682 11.145 1.00 86.19 84 PRO A CA 1
ATOM 670 C C . PRO A 1 84 ? -4.872 8.121 11.568 1.00 86.19 84 PRO A C 1
ATOM 672 O O . PRO A 1 84 ? -4.464 8.248 12.724 1.00 86.19 84 PRO A O 1
ATOM 675 N N . ASP A 1 85 ? -4.170 7.501 10.620 1.00 86.56 85 ASP A N 1
ATOM 676 C CA . ASP A 1 85 ? -2.839 6.931 10.828 1.00 86.56 85 ASP A CA 1
ATOM 677 C C . ASP A 1 85 ? -1.737 7.965 10.513 1.00 86.56 85 ASP A C 1
ATOM 679 O O . ASP A 1 85 ? -1.537 8.304 9.337 1.00 86.56 85 ASP A O 1
ATOM 683 N N . PRO A 1 86 ? -0.982 8.458 11.516 1.00 79.19 86 PRO A N 1
ATOM 684 C CA . PRO A 1 86 ? -0.004 9.527 11.322 1.00 79.19 86 PRO A CA 1
ATOM 685 C C . PRO A 1 86 ? 1.138 9.124 10.381 1.00 79.19 86 PRO A C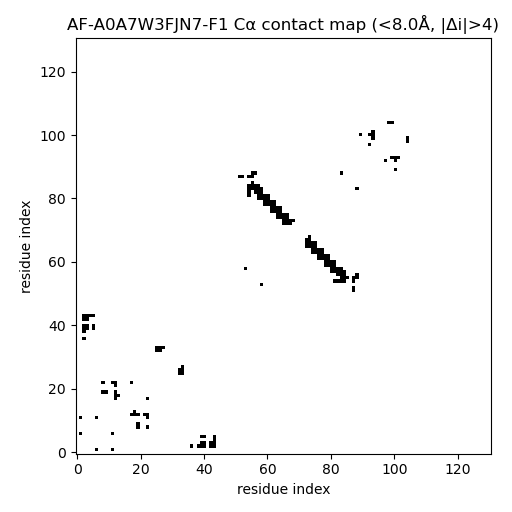 1
ATOM 687 O O . PRO A 1 86 ? 1.648 9.965 9.641 1.00 79.19 86 PRO A O 1
ATOM 690 N N . THR A 1 87 ? 1.513 7.843 10.335 1.00 83.56 87 THR A N 1
ATOM 691 C CA . THR A 1 87 ? 2.550 7.351 9.416 1.00 83.56 87 THR A CA 1
ATOM 692 C C . THR A 1 87 ? 2.114 7.498 7.960 1.00 83.56 87 THR A C 1
ATOM 694 O O . THR A 1 87 ? 2.871 8.018 7.137 1.00 83.56 87 THR A O 1
ATOM 697 N N . SER A 1 88 ? 0.873 7.114 7.651 1.00 83.38 88 SER A N 1
ATOM 698 C CA . SER A 1 88 ? 0.288 7.266 6.313 1.00 83.38 88 SER A CA 1
ATOM 699 C C . SER A 1 88 ? 0.225 8.742 5.891 1.00 83.38 88 SER A C 1
ATOM 701 O O . SER A 1 88 ? 0.560 9.080 4.754 1.00 83.38 88 SER A O 1
ATOM 703 N N . MET A 1 89 ? -0.114 9.642 6.823 1.00 83.56 89 MET A N 1
ATOM 704 C CA . MET A 1 89 ? -0.127 11.092 6.585 1.00 83.56 89 MET A CA 1
ATOM 705 C C . MET A 1 89 ? 1.269 11.644 6.260 1.00 83.56 89 MET A C 1
ATOM 707 O O . MET A 1 89 ? 1.415 12.414 5.311 1.00 83.56 89 MET A O 1
ATOM 711 N N . ILE A 1 90 ? 2.298 11.242 7.015 1.00 83.62 90 ILE A N 1
ATOM 712 C CA . ILE A 1 90 ? 3.681 11.707 6.818 1.00 83.62 90 ILE A CA 1
ATOM 713 C C . ILE A 1 90 ? 4.200 11.296 5.436 1.00 83.62 90 ILE A C 1
ATOM 715 O O . ILE A 1 90 ? 4.739 12.135 4.714 1.00 83.62 90 ILE A O 1
ATOM 719 N N . PHE A 1 91 ? 4.018 10.033 5.038 1.00 82.44 91 PHE A N 1
ATOM 720 C CA . PHE A 1 91 ? 4.445 9.565 3.714 1.00 82.44 91 PHE A CA 1
ATOM 721 C C . PHE A 1 91 ? 3.710 10.287 2.580 1.00 82.44 91 PHE A C 1
ATOM 723 O O . PHE A 1 91 ? 4.331 10.701 1.600 1.00 82.44 91 PHE A O 1
ATOM 730 N N . TRP A 1 92 ? 2.404 10.509 2.733 1.00 82.44 92 TRP A N 1
ATOM 731 C CA . TRP A 1 92 ? 1.616 11.252 1.754 1.00 82.44 92 TRP A CA 1
ATOM 732 C C . TRP A 1 92 ? 2.100 12.700 1.587 1.00 82.44 92 TRP A C 1
ATOM 734 O O . TRP A 1 92 ? 2.264 13.190 0.466 1.00 82.44 92 TRP A O 1
ATOM 744 N N . LEU A 1 93 ? 2.373 13.386 2.700 1.00 82.62 93 LEU A N 1
ATOM 745 C CA . LEU A 1 93 ? 2.843 14.771 2.700 1.00 82.62 93 LEU A CA 1
ATOM 746 C C . LEU A 1 93 ? 4.262 14.901 2.142 1.00 82.62 93 LEU A C 1
ATOM 748 O O . LEU A 1 93 ? 4.518 15.838 1.390 1.00 82.62 93 LEU A O 1
ATOM 752 N N . LYS A 1 94 ? 5.146 13.934 2.411 1.00 82.56 94 LYS A N 1
ATOM 753 C CA . LYS A 1 94 ? 6.482 13.865 1.797 1.00 82.56 94 LYS A CA 1
ATOM 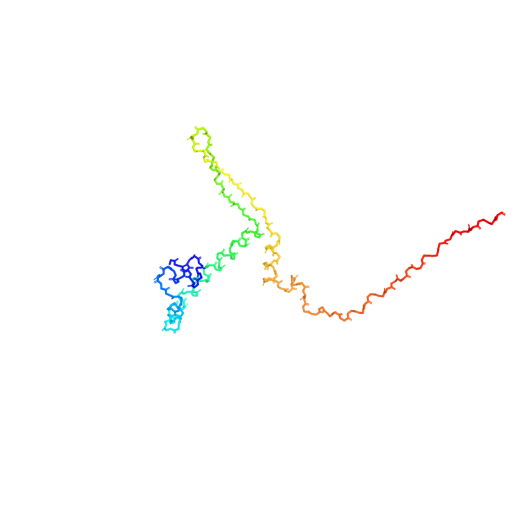754 C C . LYS A 1 94 ? 6.420 13.768 0.272 1.00 82.56 94 LYS A C 1
ATOM 756 O O . LYS A 1 94 ? 7.207 14.426 -0.402 1.00 82.56 94 LYS A O 1
ATOM 761 N N . ASN A 1 95 ? 5.462 13.012 -0.266 1.00 80.12 95 ASN A N 1
ATOM 762 C CA . ASN A 1 95 ? 5.304 12.847 -1.712 1.00 80.12 95 ASN A CA 1
ATOM 763 C C . ASN A 1 95 ? 4.626 14.057 -2.384 1.00 80.12 95 ASN A C 1
ATOM 765 O O . ASN A 1 95 ? 5.005 14.425 -3.492 1.00 80.12 95 ASN A O 1
ATOM 769 N N . ARG A 1 96 ? 3.636 14.695 -1.736 1.00 79.50 96 ARG A N 1
ATOM 770 C CA . ARG A 1 96 ? 2.864 15.812 -2.330 1.00 79.50 96 ARG A CA 1
ATOM 771 C C . ARG A 1 96 ? 3.365 17.217 -1.999 1.00 79.50 96 ARG A C 1
ATOM 773 O O . ARG A 1 96 ? 3.044 18.148 -2.732 1.00 79.50 96 ARG A O 1
ATOM 780 N N . LYS A 1 97 ? 4.072 17.394 -0.885 1.00 81.31 97 LYS A N 1
ATOM 781 C CA . LYS A 1 97 ? 4.644 18.671 -0.428 1.00 81.31 97 LYS A CA 1
ATOM 782 C C . LYS A 1 97 ? 6.093 18.465 0.037 1.00 81.31 97 LYS A C 1
ATOM 784 O O . LYS A 1 97 ? 6.400 18.714 1.208 1.00 81.31 97 LYS A O 1
ATOM 789 N N . PRO A 1 98 ? 6.987 18.013 -0.861 1.00 79.38 98 PRO A N 1
ATOM 790 C CA . PRO A 1 98 ? 8.365 17.688 -0.499 1.00 79.38 98 PRO A CA 1
ATOM 791 C C . PRO A 1 98 ? 9.116 18.891 0.084 1.00 79.38 98 PRO A C 1
ATOM 793 O O . PRO A 1 98 ? 9.893 18.718 1.015 1.00 79.38 98 PRO A O 1
ATOM 796 N N . GLU A 1 99 ? 8.834 20.109 -0.384 1.00 77.75 99 GLU A N 1
ATOM 797 C CA . GLU A 1 99 ? 9.484 21.342 0.085 1.00 77.75 99 GLU A CA 1
ATOM 798 C C . GLU A 1 99 ? 9.344 21.579 1.595 1.00 77.75 99 GLU A C 1
ATOM 800 O O . GLU A 1 99 ? 10.263 22.096 2.220 1.00 77.75 99 GLU A O 1
ATOM 805 N N . SER A 1 100 ? 8.213 21.196 2.199 1.00 78.12 100 SER A N 1
ATOM 806 C CA . SER A 1 100 ? 7.947 21.451 3.624 1.00 78.12 100 SER A CA 1
ATOM 807 C C . SER A 1 100 ? 8.077 20.214 4.517 1.00 78.12 100 SER A C 1
ATOM 809 O O . SER A 1 100 ? 8.071 20.360 5.734 1.00 78.12 100 SER A O 1
ATOM 811 N N . TRP A 1 101 ? 8.144 19.005 3.944 1.00 78.69 101 TRP A N 1
ATOM 812 C CA . TRP A 1 101 ? 8.037 17.743 4.702 1.00 78.69 101 TRP A CA 1
ATOM 813 C C . TRP A 1 101 ? 9.183 16.750 4.467 1.00 78.69 101 TRP A C 1
ATOM 815 O O . TRP A 1 101 ? 9.222 15.706 5.121 1.00 78.69 101 TRP A O 1
ATOM 825 N N . ARG A 1 102 ? 10.110 17.024 3.540 1.00 77.88 102 ARG A N 1
ATOM 826 C CA . ARG A 1 102 ? 11.279 16.163 3.303 1.00 77.88 102 ARG A CA 1
ATOM 827 C C . ARG A 1 102 ? 12.252 16.265 4.481 1.00 77.88 102 ARG A C 1
ATOM 829 O O . ARG A 1 102 ? 12.564 17.361 4.926 1.00 77.88 102 ARG A O 1
ATOM 836 N N . ASP A 1 103 ? 12.777 15.126 4.940 1.00 71.00 103 ASP A N 1
ATOM 837 C CA . ASP A 1 103 ? 13.687 15.084 6.103 1.00 71.00 103 ASP A CA 1
ATOM 838 C C . ASP A 1 103 ? 15.011 15.831 5.854 1.00 71.00 103 ASP A C 1
ATOM 840 O O . ASP A 1 103 ? 15.655 16.286 6.793 1.00 71.00 103 ASP A O 1
ATOM 844 N N . LYS A 1 104 ? 15.415 15.958 4.583 1.00 65.94 104 LYS A N 1
ATOM 845 C CA . LYS A 1 104 ? 16.577 16.730 4.132 1.00 65.94 104 LYS A CA 1
ATOM 846 C C . LYS A 1 104 ? 16.138 17.736 3.065 1.00 65.94 104 LYS A C 1
ATOM 848 O O . LYS A 1 104 ? 16.097 17.367 1.887 1.00 65.94 104 LYS A O 1
ATOM 853 N N . PRO A 1 105 ? 15.741 18.961 3.442 1.00 63.69 105 PRO A N 1
ATOM 854 C CA . PRO A 1 105 ? 15.567 20.031 2.469 1.00 63.69 105 PRO A CA 1
ATOM 855 C C . PRO A 1 105 ? 16.906 20.303 1.764 1.00 63.69 105 PRO A C 1
ATOM 857 O O . PRO A 1 105 ? 17.972 20.196 2.375 1.00 63.69 105 PRO A O 1
ATOM 860 N N . GLU A 1 106 ? 16.867 20.611 0.466 1.00 59.06 106 GLU A N 1
ATOM 861 C CA . GLU A 1 106 ? 18.068 21.015 -0.273 1.00 59.06 106 GLU A CA 1
ATOM 862 C C . GLU A 1 106 ? 18.675 22.258 0.402 1.00 59.06 106 GLU A C 1
ATOM 864 O O . GLU A 1 106 ? 17.987 23.259 0.588 1.00 59.06 106 GLU A O 1
ATOM 869 N N . GLY A 1 107 ? 19.944 22.171 0.823 1.00 60.69 107 GLY A N 1
ATOM 870 C CA . GLY A 1 107 ? 20.658 23.256 1.512 1.00 60.69 107 GLY A CA 1
ATOM 871 C C . GLY A 1 107 ? 21.028 23.006 2.981 1.00 60.69 107 GLY A C 1
ATOM 872 O O . GLY A 1 107 ? 21.652 23.877 3.587 1.00 60.69 107 GLY A O 1
ATOM 873 N N . PHE A 1 108 ? 20.708 21.844 3.568 1.00 53.75 108 PHE A N 1
ATOM 874 C CA . PHE A 1 108 ? 21.304 21.447 4.854 1.00 53.75 108 PHE A CA 1
ATOM 875 C C . PHE A 1 108 ? 22.772 21.051 4.634 1.00 53.75 108 PHE A C 1
ATOM 877 O O . PHE A 1 108 ? 23.092 19.893 4.374 1.00 53.75 108 PHE A O 1
ATOM 884 N N . ASN A 1 109 ? 23.657 22.048 4.651 1.00 58.41 109 ASN A N 1
ATOM 885 C CA . ASN A 1 109 ? 25.098 21.836 4.646 1.00 58.41 109 ASN A CA 1
ATOM 886 C C . ASN A 1 109 ? 25.491 21.187 5.982 1.00 58.41 109 ASN A C 1
ATOM 888 O O . ASN A 1 109 ? 25.406 21.829 7.027 1.00 58.41 109 ASN A O 1
ATOM 892 N N . ASP A 1 110 ? 25.953 19.936 5.939 1.00 59.25 110 ASP A N 1
ATOM 893 C CA . ASP A 1 110 ? 26.550 19.225 7.083 1.00 59.25 110 ASP A CA 1
ATOM 894 C C . ASP A 1 110 ? 27.926 19.813 7.496 1.00 59.25 110 ASP A C 1
ATOM 896 O O . ASP A 1 110 ? 28.552 19.328 8.433 1.00 59.25 110 ASP A O 1
ATOM 900 N N . ASP A 1 111 ? 28.380 20.900 6.856 1.00 59.38 111 ASP A N 1
ATOM 901 C CA . ASP A 1 111 ? 29.602 21.655 7.192 1.00 59.38 111 ASP A CA 1
ATOM 902 C C . ASP A 1 111 ? 29.457 22.549 8.442 1.00 59.38 111 ASP A C 1
ATOM 904 O O . ASP A 1 111 ? 30.248 23.471 8.669 1.00 59.38 111 ASP A O 1
ATOM 908 N N . ALA A 1 112 ? 28.452 22.304 9.286 1.00 60.91 112 ALA A N 1
ATOM 909 C CA . ALA A 1 112 ? 28.406 22.928 10.599 1.00 60.91 112 ALA A CA 1
ATOM 910 C C . ALA A 1 112 ? 29.617 22.433 11.417 1.00 60.91 112 ALA A C 1
ATOM 912 O O . ALA A 1 112 ? 29.771 21.221 11.595 1.00 60.91 112 ALA A O 1
ATOM 913 N N . PRO A 1 113 ? 30.491 23.328 11.923 1.00 68.06 113 PRO A N 1
ATOM 914 C CA . PRO A 1 113 ? 31.612 22.903 12.746 1.00 68.06 113 PRO A CA 1
ATOM 915 C C . PRO A 1 113 ? 31.075 22.109 13.944 1.00 68.06 113 PRO A C 1
ATOM 917 O O . PRO A 1 113 ? 30.054 22.503 14.522 1.00 68.06 113 PRO A O 1
ATOM 920 N N . PRO A 1 114 ? 31.723 20.987 14.314 1.00 71.75 114 PRO A N 1
ATOM 921 C CA . PRO A 1 114 ? 31.256 20.146 15.405 1.00 71.75 114 PRO A CA 1
ATOM 922 C C . PRO A 1 114 ? 31.045 21.004 16.660 1.00 71.75 114 PRO A C 1
ATOM 924 O O . PRO A 1 114 ? 31.881 21.871 16.943 1.00 71.75 114 PRO A O 1
ATOM 927 N N . PRO A 1 115 ? 29.937 20.809 17.404 1.00 67.12 115 PRO A N 1
ATOM 928 C CA . PRO A 1 115 ? 29.649 21.621 18.575 1.00 67.12 115 PRO A CA 1
ATOM 929 C C . PRO A 1 115 ? 30.833 21.529 19.537 1.00 67.12 115 PRO A C 1
ATOM 931 O O . PRO A 1 115 ? 31.259 20.432 19.905 1.00 67.12 115 PRO A O 1
ATOM 934 N N . ALA A 1 116 ? 31.393 22.686 19.900 1.00 64.19 116 ALA A N 1
ATOM 935 C CA . ALA A 1 116 ? 32.539 22.768 20.792 1.00 64.19 116 ALA A CA 1
ATOM 936 C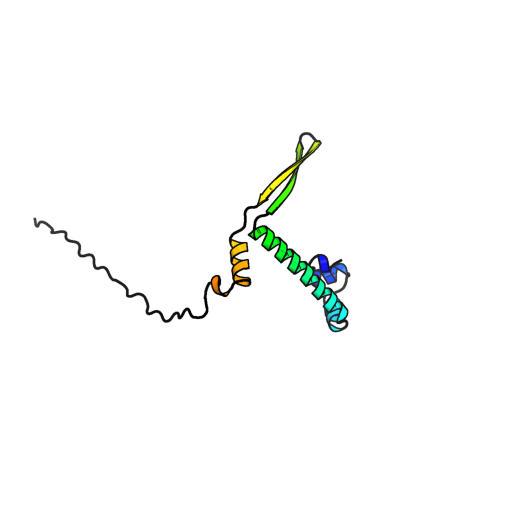 C . ALA A 1 116 ? 32.238 21.977 22.072 1.00 64.19 116 ALA A C 1
ATOM 938 O O . ALA A 1 116 ? 31.273 22.273 22.779 1.00 64.19 116 ALA A O 1
ATOM 939 N N . ALA A 1 117 ? 33.041 20.950 22.352 1.00 59.47 117 ALA A N 1
ATOM 940 C CA . ALA A 1 117 ? 32.914 20.156 23.563 1.00 59.47 117 ALA A CA 1
ATOM 941 C C . ALA A 1 117 ? 33.154 21.066 24.778 1.00 59.47 117 ALA A C 1
ATOM 943 O O . ALA A 1 117 ? 34.288 21.430 25.089 1.00 59.47 117 ALA A O 1
ATOM 944 N N . VAL A 1 118 ? 32.077 21.473 25.452 1.00 65.94 118 VAL A N 1
ATOM 945 C CA . VAL A 1 118 ? 32.158 22.241 26.696 1.00 65.94 118 VAL A CA 1
ATOM 946 C C . VAL A 1 118 ? 32.512 21.267 27.817 1.00 65.94 118 VAL A C 1
ATOM 948 O O . VAL A 1 118 ? 31.645 20.633 28.416 1.00 65.94 118 VAL A O 1
ATOM 951 N N . THR A 1 119 ? 33.806 21.117 28.094 1.00 58.84 119 THR A N 1
ATOM 952 C CA . THR A 1 119 ? 34.288 20.347 29.245 1.00 58.84 119 THR A CA 1
ATOM 953 C C . THR A 1 119 ? 34.039 21.151 30.517 1.00 58.84 119 THR A C 1
ATOM 955 O O . THR A 1 119 ? 34.797 22.058 30.855 1.00 58.84 119 THR A O 1
ATOM 958 N N . VAL A 1 120 ? 32.966 20.830 31.239 1.00 62.91 120 VAL A N 1
ATOM 959 C CA . VAL A 1 120 ? 32.706 21.394 32.569 1.00 62.91 120 VAL A CA 1
ATOM 960 C C . VAL A 1 120 ? 33.607 20.683 33.581 1.00 62.91 120 VAL A C 1
ATOM 962 O O . VAL A 1 120 ? 33.334 19.558 33.995 1.00 62.91 120 VAL A O 1
ATOM 965 N N . THR A 1 121 ? 34.703 21.321 33.989 1.00 58.22 121 THR A N 1
ATOM 966 C CA . THR A 1 121 ? 35.545 20.841 35.092 1.00 58.22 121 THR A CA 1
ATOM 967 C C . THR A 1 121 ? 34.898 21.189 36.431 1.00 58.22 121 THR A C 1
ATOM 969 O O . THR A 1 121 ? 34.942 22.322 36.905 1.00 58.22 121 THR A O 1
ATOM 972 N N . VAL A 1 122 ? 34.283 20.193 37.070 1.00 66.38 122 VAL A N 1
ATOM 973 C CA . VAL A 1 122 ? 33.739 20.331 38.426 1.00 66.38 122 VAL A CA 1
ATOM 974 C C . VAL A 1 122 ? 34.884 20.224 39.438 1.00 66.38 122 VAL A C 1
ATOM 976 O O . VAL A 1 122 ? 35.400 19.138 39.696 1.00 66.38 122 VAL A O 1
ATOM 979 N N . VAL A 1 123 ? 35.284 21.347 40.040 1.00 64.38 123 VAL A N 1
ATOM 980 C CA . VAL A 1 123 ? 36.240 21.356 41.160 1.00 64.38 123 VAL A CA 1
ATOM 981 C C . VAL A 1 123 ? 35.478 21.084 42.462 1.00 64.38 123 VAL A C 1
ATOM 983 O O . VAL A 1 123 ? 34.755 21.934 42.974 1.00 64.38 123 VAL A O 1
ATOM 986 N N . SER A 1 124 ? 35.619 19.870 43.000 1.00 57.06 124 SER A N 1
ATOM 987 C CA . SER A 1 124 ? 35.004 19.450 44.267 1.00 57.06 124 SER A CA 1
ATOM 988 C C . SER A 1 124 ? 35.648 20.156 45.473 1.00 57.06 124 SER A C 1
ATOM 990 O O . SER A 1 124 ? 36.741 19.794 45.909 1.00 57.06 124 SER A O 1
ATOM 992 N N . GLY A 1 125 ? 34.944 21.120 46.069 1.00 59.09 125 GLY A N 1
ATOM 993 C CA . GLY A 1 125 ? 35.367 21.853 47.267 1.00 59.09 125 GLY A CA 1
ATOM 994 C C . GLY A 1 125 ? 35.098 21.128 48.594 1.00 59.09 125 GLY A C 1
ATOM 995 O O . GLY A 1 125 ? 34.305 21.606 49.400 1.00 59.09 125 GLY A O 1
ATOM 996 N N . ARG A 1 126 ? 35.768 20.001 48.872 1.00 57.16 126 ARG A N 1
ATOM 997 C CA . ARG A 1 126 ? 35.799 19.423 50.234 1.00 57.16 126 ARG A CA 1
ATOM 998 C C . ARG A 1 126 ? 37.158 19.669 50.891 1.00 57.16 126 ARG A C 1
ATOM 1000 O O . ARG A 1 126 ? 38.125 18.968 50.610 1.00 57.16 126 ARG A O 1
ATOM 1007 N N . LYS A 1 127 ? 37.213 20.646 51.805 1.00 57.41 127 LYS A N 1
ATOM 1008 C CA . LYS A 1 127 ? 38.295 20.788 52.795 1.00 57.41 127 LYS A CA 1
ATOM 1009 C C . LYS A 1 127 ? 38.286 19.542 53.688 1.00 57.41 127 LYS A C 1
ATOM 1011 O O . LYS A 1 127 ? 37.315 19.321 54.408 1.00 57.41 127 LYS A O 1
ATOM 1016 N N . ARG A 1 128 ? 39.344 18.729 53.653 1.00 48.84 128 ARG A N 1
ATOM 1017 C CA . ARG A 1 128 ? 39.582 17.729 54.703 1.00 48.84 128 ARG A CA 1
ATOM 1018 C C . ARG A 1 128 ? 40.048 18.467 55.959 1.00 48.84 128 ARG A C 1
ATOM 1020 O O . ARG A 1 128 ? 41.013 19.223 55.890 1.00 48.84 128 ARG A O 1
ATOM 1027 N N . ALA A 1 129 ? 39.357 18.268 57.078 1.00 49.53 129 ALA A N 1
ATOM 1028 C CA . ALA A 1 129 ? 39.929 18.545 58.390 1.00 49.53 129 ALA A CA 1
ATOM 1029 C C . ALA A 1 129 ? 41.052 17.520 58.628 1.00 49.53 129 ALA A C 1
ATOM 1031 O O . ALA A 1 129 ? 40.849 16.329 58.389 1.00 49.53 129 ALA A O 1
ATOM 1032 N N . ASN A 1 130 ? 42.243 18.004 58.980 1.00 49.75 130 ASN A N 1
ATOM 1033 C CA . ASN A 1 130 ? 43.401 17.172 59.320 1.00 49.75 130 ASN A CA 1
ATOM 1034 C C . ASN A 1 130 ? 43.294 16.702 60.795 1.00 49.75 130 ASN A C 1
ATOM 1036 O O . ASN A 1 130 ? 42.467 17.272 61.510 1.00 49.75 130 ASN A O 1
ATOM 1040 N N . PRO A 1 131 ? 44.053 15.664 61.208 1.00 60.09 131 PRO A N 1
ATOM 1041 C CA . PRO A 1 131 ? 43.732 14.774 62.330 1.00 60.09 131 PRO A CA 1
ATOM 1042 C C . PRO A 1 131 ? 43.799 15.422 63.713 1.00 60.09 131 PRO A C 1
ATOM 1044 O O . PRO A 1 131 ? 44.586 16.380 63.888 1.00 60.09 131 PRO A O 1
#

Nearest PDB structures (foldseek):
  7z8j-assembly1_f  TM=2.598E-01  e=6.178E+00  Hom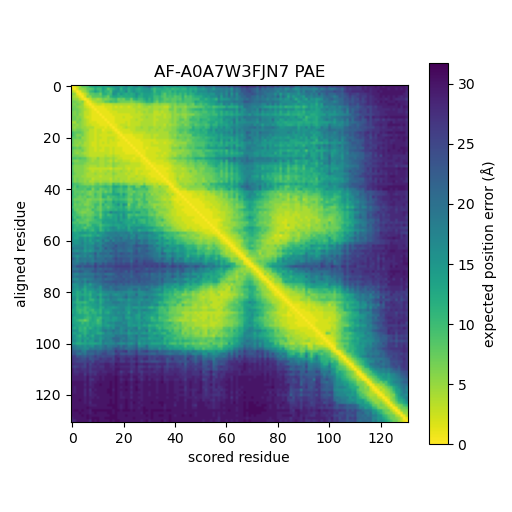o sapiens
  7z8i-assembly1_f  TM=2.321E-01  e=4.805E+00  Homo sapiens

Solvent-accessible surface area (backbone atoms only — not comparable to full-atom values): 8072 Å² total; per-residue (Å²): 119,63,33,78,70,51,60,50,68,65,57,50,14,59,75,69,74,45,56,54,69,56,54,56,48,42,44,71,76,32,59,69,59,39,49,55,50,50,61,17,43,53,57,32,51,53,49,53,52,49,53,47,48,38,41,32,70,31,46,77,47,80,45,72,50,77,45,75,58,97,87,43,83,47,73,48,78,40,81,43,76,44,72,51,36,67,68,53,39,52,56,51,39,32,72,75,42,40,88,84,51,40,96,73,52,93,82,77,66,83,80,60,75,76,80,79,83,80,80,80,81,82,80,82,87,72,84,77,83,78,136

Radius of gyration: 30.18 Å; Cα contacts (8 Å, |Δi|>4): 103; chains: 1; bounding box: 72×46×92 Å

Sequence (131 aa):
MLGRRGCTDPEVAEFFDVALSTVNLWKIKHPEFSEALKLSKAEADLRVERALFERATGYRCREDDVRVIEGEIVVTSTDKQYPPDPTSMIFWLKNRKPESWRDKPEGFNDDAPPPAAVTVTVVSGRKRANP

Secondary structure (DSSP, 8-state):
--GGGT--HHHHHHHTT--HHHHHHHHHH-HHHHHHHHHHHHHHHHHHHHHHHHHHH-EEEEEEEEEEETTEEEEEEEEEEEPP-HHHHHHHHHHH-HHHH-SS-TT--S-PPPPP-----------PPP-

Mean predicted aligned error: 15.59 Å

Foldseek 3Di:
DCLQVLDDLVVVCVVVVHDSVVSVVCVVVPVVSVVVNVVSNVNVVVVVVVVLVCQQQWDWDFDFDFDQDPNDTDTDTDTDTRHRDVVSVLVVCCVVPVCVRPPDHPPPPPPPPPPPPPPDDDDDPDDDDDD